Protein AF-A0A6A7LG54-F1 (afdb_monomer)

Foldseek 3Di:
DWWDQVVLLVPPHRDIQDDPDPQSSLVSSLVCCCPPVVDDNVVQDDPNRGDPNSPPDTDDPD

Structure (mmCIF, N/CA/C/O backbone):
data_AF-A0A6A7LG54-F1
#
_entry.id   AF-A0A6A7LG54-F1
#
loop_
_atom_site.group_PDB
_atom_site.id
_atom_site.type_symbol
_atom_site.label_atom_id
_atom_site.label_alt_id
_atom_site.label_comp_id
_atom_site.label_asym_id
_atom_site.label_entity_id
_atom_site.label_seq_id
_atom_site.pdbx_PDB_ins_code
_atom_site.Cartn_x
_atom_site.Cartn_y
_atom_site.Cartn_z
_atom_site.occupancy
_atom_site.B_iso_or_equiv
_atom_site.auth_seq_id
_atom_site.auth_comp_id
_atom_site.auth_asym_id
_atom_site.auth_atom_id
_atom_site.pdbx_PDB_model_num
ATOM 1 N N . MET A 1 1 ? -9.792 2.498 8.910 1.00 85.44 1 MET A N 1
ATOM 2 C CA . MET A 1 1 ? -8.671 1.597 8.557 1.00 85.44 1 MET A CA 1
ATOM 3 C C . MET A 1 1 ? -8.715 1.448 7.049 1.00 85.44 1 MET A C 1
ATOM 5 O O . MET A 1 1 ? -9.811 1.304 6.530 1.00 85.44 1 MET A O 1
ATOM 9 N N . TYR A 1 2 ? -7.584 1.539 6.357 1.00 88.38 2 TYR A N 1
ATOM 10 C CA . TYR A 1 2 ? -7.511 1.390 4.903 1.00 88.38 2 TYR A CA 1
ATOM 11 C C . TYR A 1 2 ? -6.889 0.043 4.563 1.00 88.38 2 TYR A C 1
ATOM 13 O O . TYR A 1 2 ? -5.846 -0.307 5.124 1.00 88.38 2 TYR A O 1
ATOM 21 N N . VAL A 1 3 ? -7.519 -0.701 3.656 1.00 90.75 3 VAL A N 1
ATOM 22 C CA . VAL A 1 3 ? -7.069 -2.025 3.219 1.00 90.75 3 VAL A CA 1
ATOM 23 C C . VAL A 1 3 ? -7.300 -2.176 1.720 1.00 90.75 3 VAL A C 1
ATOM 25 O O . VAL A 1 3 ? -8.323 -1.739 1.200 1.00 90.75 3 VAL A O 1
ATOM 28 N N . LEU A 1 4 ? -6.343 -2.798 1.032 1.00 87.88 4 LEU A N 1
ATOM 29 C CA . LEU A 1 4 ? -6.454 -3.138 -0.383 1.00 87.88 4 LEU A CA 1
ATOM 30 C C . LEU A 1 4 ? -5.574 -4.339 -0.715 1.00 87.88 4 LEU A C 1
ATOM 32 O O . LEU A 1 4 ? -4.408 -4.382 -0.316 1.00 87.88 4 LEU A O 1
ATOM 36 N N . VAL A 1 5 ? -6.088 -5.301 -1.476 1.00 90.44 5 VAL A N 1
ATOM 37 C CA . VAL A 1 5 ? -5.249 -6.365 -2.031 1.00 90.44 5 VAL A CA 1
ATOM 38 C C . VAL A 1 5 ? -4.605 -5.855 -3.320 1.00 90.44 5 VAL A C 1
ATOM 40 O O . VAL A 1 5 ? -5.280 -5.338 -4.204 1.00 9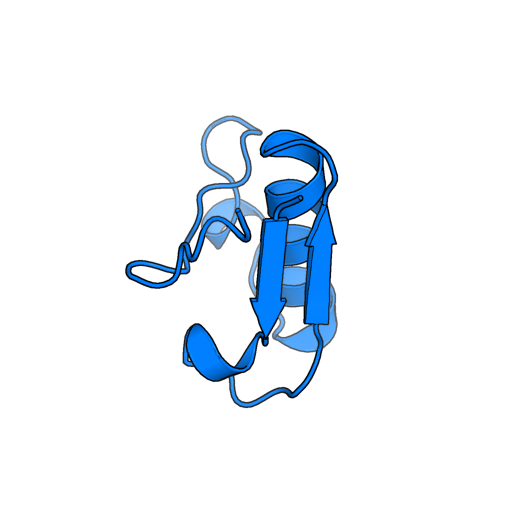0.44 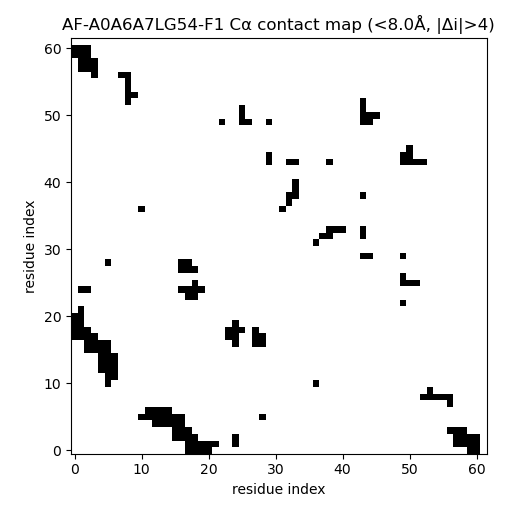5 VAL A O 1
ATOM 43 N N . CYS A 1 6 ? -3.291 -6.015 -3.465 1.00 89.38 6 CYS A N 1
ATOM 44 C CA . CYS A 1 6 ? -2.505 -5.499 -4.591 1.00 89.38 6 CYS A CA 1
ATOM 45 C C . CYS A 1 6 ? -3.092 -5.903 -5.966 1.00 89.38 6 CYS A C 1
ATOM 47 O O . CYS A 1 6 ? -3.190 -5.073 -6.871 1.00 89.38 6 CYS A O 1
ATOM 49 N N . ARG A 1 7 ? -3.627 -7.128 -6.089 1.00 89.88 7 ARG A N 1
ATOM 50 C CA . ARG A 1 7 ? -4.368 -7.617 -7.272 1.00 89.88 7 ARG A CA 1
ATOM 51 C C . ARG A 1 7 ? -5.552 -6.770 -7.698 1.00 89.88 7 ARG A C 1
ATOM 53 O O . ARG A 1 7 ? -5.835 -6.696 -8.890 1.00 89.88 7 ARG A O 1
ATOM 60 N N . GLU A 1 8 ? -6.227 -6.121 -6.759 1.00 86.19 8 GLU A N 1
ATOM 61 C CA . GLU A 1 8 ? -7.354 -5.226 -7.037 1.00 86.19 8 GLU A CA 1
ATOM 62 C C . GLU A 1 8 ? -6.895 -3.924 -7.702 1.00 86.19 8 GLU A C 1
ATOM 64 O O . GLU A 1 8 ? -7.713 -3.161 -8.205 1.00 86.19 8 GLU A O 1
ATOM 69 N N . SER A 1 9 ? -5.583 -3.692 -7.746 1.00 79.31 9 SER A N 1
ATOM 70 C CA . SER A 1 9 ? -4.943 -2.587 -8.460 1.00 79.31 9 SER A CA 1
ATOM 71 C C . SER A 1 9 ? -4.418 -2.987 -9.841 1.00 79.31 9 SER A C 1
ATOM 73 O O . SER A 1 9 ? -3.738 -2.203 -10.497 1.00 79.31 9 SER A O 1
ATOM 75 N N . GLY A 1 10 ? -4.677 -4.225 -10.274 1.00 82.31 10 GLY A N 1
ATOM 76 C CA . GLY A 1 10 ? -4.202 -4.768 -11.550 1.00 82.31 10 GLY A CA 1
ATOM 77 C C . GLY A 1 10 ? -2.802 -5.388 -11.503 1.00 82.31 10 GLY A C 1
ATOM 78 O O . GLY A 1 10 ? -2.345 -5.933 -12.507 1.00 82.31 10 GLY A O 1
ATOM 79 N N . LEU A 1 11 ? -2.127 -5.366 -10.351 1.00 80.69 11 LEU A N 1
ATOM 80 C CA . LEU A 1 11 ? -0.836 -6.022 -10.145 1.00 80.69 11 LEU A CA 1
ATOM 81 C C . LEU A 1 11 ? -1.080 -7.438 -9.626 1.00 80.69 11 LEU A C 1
ATOM 83 O O . LEU A 1 11 ? -1.576 -7.583 -8.523 1.00 80.69 11 LEU A O 1
ATOM 87 N N . GLY A 1 12 ? -0.766 -8.486 -10.394 1.00 84.50 12 GLY A N 1
ATOM 88 C CA . GLY A 1 12 ? -1.079 -9.892 -10.064 1.00 84.50 12 GLY A CA 1
ATOM 89 C C . GLY A 1 12 ? -0.373 -10.458 -8.817 1.00 84.50 12 GLY A C 1
ATOM 90 O O . GLY A 1 12 ? 0.428 -11.380 -8.931 1.00 84.50 12 GLY A O 1
ATOM 91 N N . CYS A 1 13 ? -0.656 -9.905 -7.637 1.00 90.81 13 CYS A N 1
ATOM 92 C CA . CYS A 1 13 ? -0.076 -10.233 -6.342 1.00 90.81 13 CYS A CA 1
ATOM 93 C C . CYS A 1 13 ? -1.145 -10.164 -5.239 1.00 90.81 13 CYS A C 1
ATOM 95 O O . CYS A 1 13 ? -1.943 -9.231 -5.183 1.00 90.81 13 CYS A O 1
ATOM 97 N N . ASP A 1 14 ? -1.133 -11.128 -4.319 1.00 93.69 14 ASP A N 1
ATOM 98 C CA . ASP A 1 14 ? -2.081 -11.199 -3.197 1.00 93.69 14 ASP A CA 1
ATOM 99 C C . ASP A 1 14 ? -1.602 -10.448 -1.936 1.00 93.69 14 ASP A C 1
ATOM 101 O O . ASP A 1 14 ? -2.116 -10.666 -0.839 1.00 93.69 14 ASP A O 1
ATOM 105 N N . PHE A 1 15 ? -0.605 -9.564 -2.053 1.00 92.44 15 PHE A N 1
ATOM 106 C CA . PHE A 1 15 ? -0.175 -8.739 -0.925 1.00 92.44 15 PHE A CA 1
ATOM 107 C C . PHE A 1 15 ? -1.299 -7.804 -0.480 1.00 92.44 15 PHE A C 1
ATOM 109 O O . PHE A 1 15 ? -1.923 -7.139 -1.303 1.00 92.44 15 PHE A O 1
ATOM 116 N N . VAL A 1 16 ? -1.533 -7.734 0.829 1.00 92.62 16 VAL A N 1
ATOM 117 C CA . VAL A 1 16 ? -2.564 -6.873 1.411 1.00 92.62 16 VAL A CA 1
ATOM 118 C C . VAL A 1 16 ? -1.906 -5.617 1.961 1.00 92.62 16 VAL A C 1
ATOM 120 O O . VAL A 1 16 ? -1.226 -5.659 2.987 1.00 92.62 16 VAL A O 1
ATOM 123 N N . ILE A 1 17 ? -2.139 -4.500 1.287 1.00 90.62 17 ILE A N 1
ATOM 124 C CA . ILE A 1 17 ? -1.741 -3.168 1.725 1.00 90.62 17 ILE A CA 1
ATOM 125 C C . ILE A 1 17 ? -2.691 -2.761 2.847 1.00 90.62 17 ILE A C 1
ATOM 127 O O . ILE A 1 17 ? -3.909 -2.889 2.712 1.00 90.62 17 ILE A O 1
ATOM 131 N N . LYS A 1 18 ? -2.145 -2.291 3.967 1.00 91.25 18 LYS A N 1
ATOM 132 C CA . LYS A 1 18 ? -2.925 -1.828 5.118 1.00 91.25 18 LYS A CA 1
ATOM 133 C C . LYS A 1 18 ? -2.367 -0.509 5.622 1.00 91.25 18 LYS A C 1
ATOM 135 O O . LYS A 1 18 ? -1.163 -0.299 5.542 1.00 91.25 18 LYS A O 1
ATOM 140 N N . GLY A 1 19 ? -3.219 0.343 6.176 1.00 90.81 19 GLY A N 1
ATOM 141 C CA . GLY A 1 19 ? -2.780 1.548 6.868 1.00 90.81 19 GLY A CA 1
ATOM 142 C C . GLY A 1 19 ?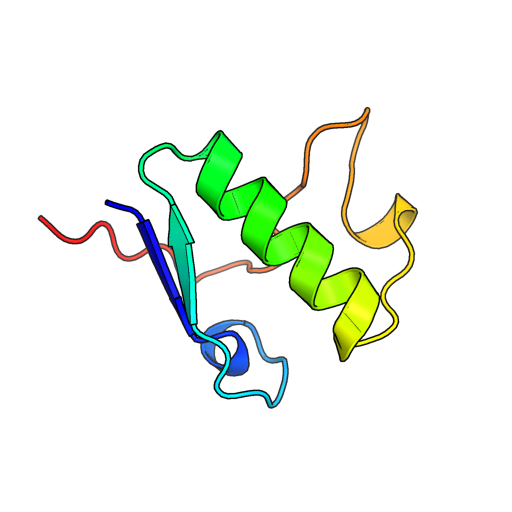 -3.858 2.134 7.772 1.00 90.81 19 GLY A C 1
ATOM 143 O O . GLY A 1 19 ? -5.048 2.112 7.448 1.00 90.81 19 GLY A O 1
ATOM 144 N N . LYS A 1 20 ? -3.466 2.668 8.927 1.00 90.44 20 LYS A N 1
ATOM 145 C CA . LYS A 1 20 ? -4.391 3.366 9.834 1.00 90.44 20 LYS A CA 1
ATOM 146 C C . LYS A 1 20 ? -4.779 4.736 9.296 1.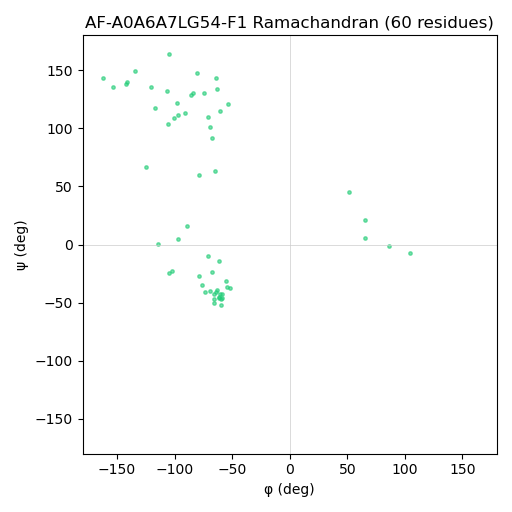00 90.44 20 LYS A C 1
ATOM 148 O O . LYS A 1 20 ? -5.947 5.114 9.382 1.00 90.44 20 LYS A O 1
ATOM 153 N N . THR A 1 21 ? -3.807 5.452 8.743 1.00 90.44 21 THR A N 1
ATOM 154 C CA . THR A 1 21 ? -4.000 6.716 8.035 1.00 90.44 21 THR A CA 1
ATOM 155 C C . THR A 1 21 ? -3.868 6.491 6.536 1.00 90.44 21 THR A C 1
ATOM 157 O O . THR A 1 21 ? -3.352 5.468 6.079 1.00 90.44 21 THR A O 1
ATOM 160 N N . ARG A 1 22 ? -4.340 7.466 5.760 1.00 86.81 22 ARG A N 1
ATOM 161 C CA . ARG A 1 22 ? -4.183 7.442 4.308 1.00 86.81 22 ARG A CA 1
ATOM 162 C C . ARG A 1 22 ? -2.708 7.495 3.910 1.00 86.81 22 ARG A C 1
ATOM 164 O O . ARG A 1 22 ? -2.322 6.798 2.985 1.00 86.81 22 ARG A O 1
ATOM 171 N N . GLU A 1 23 ? -1.904 8.290 4.610 1.00 88.44 23 GLU A N 1
ATOM 172 C CA . GLU A 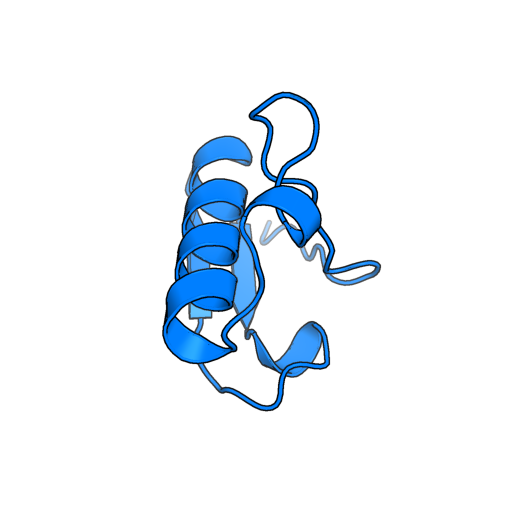1 23 ? -0.460 8.390 4.372 1.00 88.44 23 GLU A CA 1
ATOM 173 C C . GLU A 1 23 ? 0.229 7.036 4.565 1.00 88.44 23 GLU A C 1
ATOM 175 O O . GLU A 1 23 ? 0.843 6.543 3.626 1.00 88.44 23 GLU A O 1
ATOM 180 N N . GLU A 1 24 ? 0.007 6.373 5.707 1.00 90.44 24 GLU A N 1
ATOM 181 C CA . GLU A 1 24 ? 0.583 5.051 6.002 1.00 90.44 24 GLU A CA 1
ATOM 182 C C . GLU A 1 24 ? 0.165 4.007 4.956 1.00 90.44 24 GLU A C 1
ATOM 184 O O . GLU A 1 24 ? 0.977 3.216 4.481 1.00 90.44 24 GLU A O 1
ATOM 189 N N . PHE A 1 25 ? -1.108 4.022 4.551 1.00 89.94 25 PHE A N 1
ATOM 190 C CA . PHE A 1 25 ? -1.616 3.130 3.511 1.00 89.94 25 PHE A CA 1
ATOM 191 C C . PHE A 1 25 ? -0.915 3.350 2.164 1.00 89.94 25 PHE A C 1
ATOM 193 O O . PHE A 1 25 ? -0.516 2.386 1.508 1.00 89.94 25 PHE A O 1
ATOM 200 N N . LEU A 1 26 ? -0.757 4.611 1.753 1.00 89.12 26 LEU A N 1
ATOM 201 C CA . LEU A 1 26 ? -0.120 4.958 0.486 1.00 89.12 26 LEU A CA 1
ATOM 202 C C . LEU A 1 26 ? 1.380 4.649 0.503 1.00 89.12 26 LEU A C 1
ATOM 204 O O . LEU A 1 26 ? 1.887 4.123 -0.484 1.00 89.12 26 LEU A O 1
ATOM 208 N N . GLU A 1 27 ? 2.080 4.913 1.608 1.00 91.12 27 GLU A N 1
ATOM 209 C CA . GLU A 1 27 ? 3.493 4.551 1.772 1.00 91.12 27 GLU A CA 1
ATOM 210 C C . GLU A 1 27 ? 3.700 3.035 1.688 1.00 91.12 27 GLU A C 1
ATOM 212 O O . GLU A 1 27 ? 4.554 2.570 0.934 1.00 91.12 27 GLU A O 1
ATOM 217 N N . ASN A 1 28 ? 2.859 2.252 2.369 1.00 92.38 28 ASN A N 1
ATOM 218 C CA . ASN A 1 28 ? 2.932 0.791 2.332 1.00 92.38 28 ASN A CA 1
ATOM 219 C C . ASN A 1 28 ? 2.660 0.232 0.926 1.00 92.38 28 ASN A C 1
ATOM 221 O O . ASN A 1 28 ? 3.328 -0.705 0.482 1.00 92.38 28 ASN A O 1
ATOM 225 N N . GLY A 1 29 ? 1.687 0.802 0.209 1.00 90.69 29 GLY A N 1
ATOM 226 C CA . GLY A 1 29 ? 1.400 0.428 -1.176 1.00 90.69 29 GLY A CA 1
ATOM 227 C C . GLY A 1 29 ? 2.548 0.780 -2.121 1.00 90.69 29 GLY A C 1
ATOM 228 O O . GLY A 1 29 ? 2.929 -0.036 -2.963 1.00 90.69 29 GLY A O 1
ATOM 229 N N . ALA A 1 30 ? 3.136 1.964 -1.947 1.00 90.81 30 ALA A N 1
ATOM 230 C CA . ALA A 1 30 ? 4.238 2.445 -2.762 1.00 90.81 30 ALA A CA 1
ATOM 231 C C . ALA A 1 30 ? 5.513 1.613 -2.576 1.00 90.81 30 ALA A C 1
ATOM 233 O O . ALA A 1 30 ? 6.124 1.185 -3.559 1.00 90.81 30 ALA A O 1
ATOM 234 N N . GLU A 1 31 ? 5.886 1.320 -1.328 1.00 92.06 31 GLU A N 1
ATOM 235 C CA . GLU A 1 31 ? 7.034 0.469 -1.017 1.00 92.06 31 GLU A CA 1
ATOM 236 C C . GLU A 1 31 ? 6.865 -0.926 -1.632 1.00 92.06 31 GLU A C 1
ATOM 238 O O . GLU A 1 31 ? 7.776 -1.444 -2.288 1.00 92.06 31 GLU A O 1
ATOM 243 N N . HIS A 1 32 ? 5.677 -1.516 -1.483 1.00 93.06 32 HIS A N 1
ATOM 244 C CA . HIS A 1 32 ? 5.368 -2.814 -2.065 1.00 93.06 32 HIS A CA 1
ATOM 245 C C . HIS A 1 32 ? 5.504 -2.804 -3.594 1.00 93.06 32 HIS A C 1
ATOM 247 O O . HIS A 1 32 ? 6.146 -3.690 -4.164 1.00 93.06 32 HIS A O 1
ATOM 253 N N . ALA A 1 33 ? 4.941 -1.796 -4.261 1.00 89.88 33 ALA A N 1
ATOM 254 C CA . ALA A 1 33 ? 4.997 -1.655 -5.711 1.00 89.88 33 ALA A CA 1
ATOM 255 C C . ALA A 1 33 ? 6.443 -1.544 -6.233 1.00 89.88 33 ALA A C 1
ATOM 257 O O . ALA A 1 33 ? 6.811 -2.214 -7.201 1.00 89.88 33 ALA A O 1
ATOM 258 N N . ILE A 1 34 ? 7.296 -0.775 -5.552 1.00 91.19 34 ILE A N 1
ATOM 259 C CA . ILE A 1 34 ? 8.717 -0.640 -5.905 1.00 91.19 34 ILE A CA 1
ATOM 260 C C . ILE A 1 34 ? 9.451 -1.972 -5.706 1.00 91.19 34 ILE A C 1
ATOM 262 O O . ILE A 1 34 ? 10.122 -2.461 -6.615 1.00 91.19 34 ILE A O 1
ATOM 266 N N . GLN A 1 35 ? 9.303 -2.604 -4.539 1.00 93.00 35 GLN A N 1
ATOM 267 C CA . GLN A 1 35 ? 10.086 -3.791 -4.186 1.00 93.00 35 GLN A CA 1
ATOM 268 C C . GLN A 1 35 ? 9.628 -5.076 -4.886 1.00 93.00 35 GLN A C 1
ATOM 270 O O . GLN A 1 35 ? 10.450 -5.954 -5.154 1.00 93.00 35 GLN A O 1
ATOM 275 N N . LYS A 1 36 ? 8.321 -5.242 -5.123 1.00 93.88 36 LYS A N 1
ATOM 276 C CA . LYS A 1 36 ? 7.737 -6.494 -5.641 1.00 93.88 36 LYS A CA 1
ATOM 277 C C . LYS A 1 36 ? 7.347 -6.425 -7.107 1.00 93.88 36 LYS A C 1
ATOM 279 O O . LYS A 1 36 ? 7.328 -7.466 -7.758 1.00 93.88 36 LYS A O 1
ATOM 284 N N . HIS A 1 37 ? 7.093 -5.228 -7.627 1.00 89.62 37 HIS A N 1
ATOM 285 C CA . HIS A 1 37 ? 6.712 -5.026 -9.023 1.00 89.62 37 HIS A CA 1
ATOM 286 C C . HIS A 1 37 ? 7.750 -4.237 -9.827 1.00 89.62 37 HIS A C 1
ATOM 288 O O . HIS A 1 37 ? 7.561 -4.044 -11.025 1.00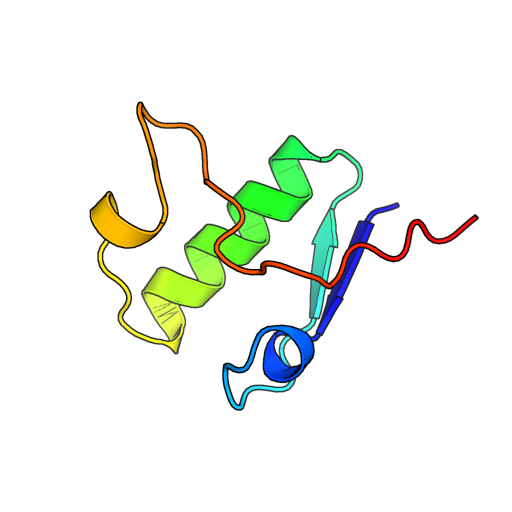 89.62 37 HIS A O 1
ATOM 294 N N . GLY A 1 38 ? 8.863 -3.828 -9.204 1.00 89.44 38 GLY A N 1
ATOM 295 C CA . GLY A 1 38 ? 9.958 -3.140 -9.888 1.00 89.44 38 GLY A CA 1
ATOM 296 C C . GLY A 1 38 ? 9.562 -1.770 -10.435 1.00 89.44 38 GLY A C 1
ATOM 297 O O . GLY A 1 38 ? 10.210 -1.276 -11.357 1.00 89.44 38 GLY A O 1
ATOM 298 N N . MET A 1 39 ? 8.492 -1.170 -9.901 1.00 88.75 39 MET A N 1
ATOM 299 C CA . MET A 1 39 ? 8.099 0.188 -10.261 1.00 88.75 39 MET A CA 1
ATOM 300 C C . MET A 1 39 ? 9.187 1.168 -9.829 1.00 88.75 39 MET A C 1
ATOM 302 O O . MET A 1 39 ? 9.811 1.000 -8.778 1.00 88.75 39 MET A O 1
ATOM 306 N N . ARG A 1 40 ? 9.432 2.203 -10.633 1.00 87.88 40 ARG A N 1
ATOM 307 C CA . ARG A 1 40 ? 10.416 3.225 -10.275 1.00 87.88 40 ARG A CA 1
ATOM 308 C C . ARG A 1 40 ? 9.761 4.195 -9.302 1.00 87.88 40 ARG A C 1
ATOM 310 O O . ARG A 1 40 ? 8.574 4.488 -9.409 1.00 87.88 40 ARG A O 1
ATOM 317 N N . THR A 1 41 ? 10.539 4.745 -8.376 1.00 87.50 41 THR A N 1
ATOM 318 C CA . THR A 1 41 ? 10.033 5.708 -7.386 1.00 87.50 41 THR A CA 1
ATOM 319 C C . THR A 1 41 ? 9.319 6.894 -8.040 1.00 87.50 41 THR A C 1
ATOM 321 O O . THR A 1 41 ? 8.308 7.349 -7.524 1.00 87.50 41 THR A O 1
ATOM 324 N N . GLU A 1 42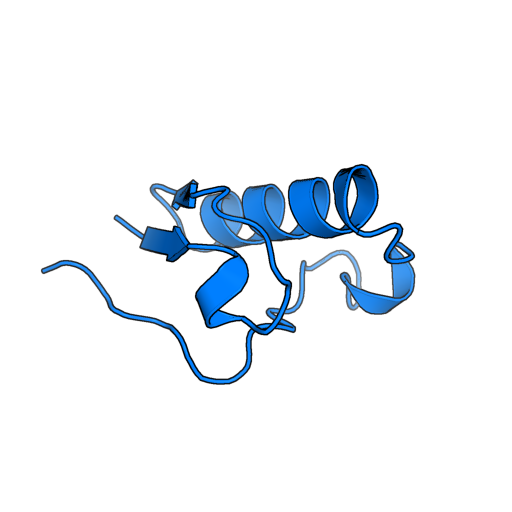 ? 9.801 7.362 -9.193 1.00 85.31 42 GLU A N 1
ATOM 325 C CA . GLU A 1 42 ? 9.188 8.468 -9.946 1.00 85.31 42 GLU A CA 1
ATOM 326 C C . GLU A 1 42 ? 7.817 8.136 -10.552 1.00 85.31 42 GLU A C 1
ATOM 328 O O . GLU A 1 42 ? 7.027 9.045 -10.781 1.00 85.31 42 GLU A O 1
ATOM 333 N N . ASP A 1 43 ? 7.520 6.854 -10.783 1.00 80.69 43 ASP A N 1
ATOM 334 C CA . ASP A 1 43 ? 6.208 6.419 -11.267 1.00 80.69 43 ASP A CA 1
ATOM 335 C C . ASP A 1 43 ? 5.187 6.380 -10.117 1.00 80.69 43 ASP A C 1
ATOM 337 O O . ASP A 1 43 ? 3.991 6.543 -10.336 1.00 80.69 43 ASP A O 1
ATOM 341 N N . VAL A 1 44 ? 5.660 6.178 -8.880 1.00 82.12 44 VAL A N 1
ATOM 342 C CA . VAL A 1 44 ? 4.832 5.931 -7.687 1.00 82.12 44 VAL A CA 1
ATOM 343 C C . VAL A 1 44 ? 4.687 7.174 -6.797 1.00 82.12 44 VAL A C 1
ATOM 345 O O . VAL A 1 44 ? 3.717 7.290 -6.049 1.00 82.12 44 VAL A O 1
ATOM 348 N N . TYR A 1 45 ? 5.614 8.131 -6.875 1.00 82.00 45 TYR A N 1
ATOM 349 C CA . TYR A 1 45 ? 5.615 9.355 -6.072 1.00 82.00 45 TYR A CA 1
ATOM 350 C C . TYR A 1 45 ? 5.561 10.612 -6.945 1.00 82.00 45 TYR A C 1
ATOM 352 O O . TYR A 1 45 ? 6.340 10.775 -7.879 1.00 82.00 45 TYR A O 1
ATOM 360 N N . LEU A 1 46 ? 4.717 11.569 -6.557 1.00 76.88 46 LEU A N 1
ATOM 361 C CA . LEU A 1 46 ? 4.652 12.914 -7.122 1.00 76.88 46 LEU A CA 1
ATOM 362 C C . LEU A 1 46 ? 5.002 13.913 -6.020 1.00 76.88 46 LEU A C 1
ATOM 364 O O . LEU A 1 46 ? 4.286 14.014 -5.028 1.00 76.88 46 LEU A O 1
ATOM 368 N N . ASN A 1 47 ? 6.096 14.663 -6.185 1.00 74.31 47 ASN A N 1
ATOM 369 C CA . ASN A 1 47 ? 6.589 15.614 -5.174 1.00 74.31 47 ASN A CA 1
ATOM 370 C C . ASN A 1 47 ? 6.731 14.985 -3.772 1.00 74.31 47 ASN A C 1
ATOM 372 O O . ASN A 1 47 ? 6.291 15.561 -2.780 1.00 74.31 47 ASN A O 1
ATOM 376 N N . SER A 1 48 ? 7.315 13.783 -3.705 1.00 71.25 48 SER A N 1
ATOM 377 C CA . SER A 1 48 ? 7.490 12.992 -2.472 1.00 71.25 48 SER A CA 1
ATOM 378 C C . SER A 1 48 ? 6.199 12.497 -1.814 1.00 71.25 48 SER A C 1
ATOM 380 O O . SER A 1 48 ? 6.259 11.879 -0.756 1.00 71.25 48 SER A O 1
ATOM 382 N N . ILE A 1 49 ? 5.042 12.707 -2.441 1.00 68.56 49 ILE A N 1
ATOM 383 C CA . ILE A 1 49 ? 3.765 12.162 -1.987 1.00 68.56 49 ILE A CA 1
ATOM 384 C C . ILE A 1 49 ? 3.493 10.891 -2.797 1.00 68.56 49 ILE A C 1
ATOM 386 O O . ILE A 1 49 ? 3.452 10.978 -4.029 1.00 68.56 49 ILE A O 1
ATOM 390 N N . PRO A 1 50 ? 3.312 9.721 -2.157 1.00 72.62 50 PRO A N 1
ATOM 391 C CA . PRO A 1 50 ? 2.923 8.512 -2.869 1.00 72.62 50 PRO A CA 1
ATOM 392 C C . PRO A 1 50 ? 1.567 8.758 -3.536 1.00 72.62 50 PRO A C 1
ATOM 394 O O . PRO A 1 50 ? 0.556 9.009 -2.872 1.00 72.62 50 PRO A O 1
ATOM 397 N N . VAL A 1 51 ? 1.551 8.756 -4.867 1.00 64.88 51 VAL A N 1
ATOM 398 C CA . VAL A 1 51 ? 0.326 8.914 -5.648 1.00 64.88 51 VAL A CA 1
ATOM 399 C C . VAL A 1 51 ? -0.293 7.543 -5.785 1.00 64.88 51 VAL A C 1
ATOM 401 O O . VAL A 1 51 ? 0.358 6.580 -6.181 1.00 64.88 51 VAL A O 1
ATOM 404 N N . ASN A 1 52 ? -1.577 7.450 -5.456 1.00 61.66 52 ASN A N 1
ATOM 405 C CA . ASN A 1 52 ? -2.304 6.210 -5.625 1.00 61.66 52 ASN A CA 1
ATOM 406 C C . ASN A 1 52 ? -2.447 5.907 -7.127 1.00 61.66 52 ASN A C 1
ATOM 408 O O . ASN A 1 52 ? -3.404 6.346 -7.760 1.00 61.66 52 ASN A O 1
ATOM 412 N N . LEU A 1 53 ? -1.505 5.152 -7.698 1.00 58.00 53 LEU A N 1
ATOM 413 C CA . LEU A 1 53 ? -1.618 4.561 -9.040 1.00 58.00 53 LEU A CA 1
ATOM 414 C C . LEU A 1 53 ? -2.797 3.582 -9.135 1.00 58.00 53 LEU A C 1
ATOM 416 O O . LEU A 1 53 ? -3.229 3.216 -10.225 1.00 58.00 53 LEU A O 1
ATOM 420 N N . LEU A 1 54 ? -3.332 3.185 -7.981 1.00 57.03 54 LEU A N 1
ATOM 421 C CA . LEU A 1 54 ? -4.463 2.289 -7.798 1.00 57.03 54 LEU A CA 1
ATOM 422 C C . LEU A 1 54 ? -5.757 3.089 -8.039 1.00 57.03 54 LEU A C 1
ATOM 424 O O . LEU A 1 54 ? -6.587 3.293 -7.150 1.00 57.03 54 LEU A O 1
ATOM 428 N N . CYS A 1 55 ? -5.894 3.639 -9.249 1.00 47.88 55 CYS A N 1
ATOM 429 C CA . CYS A 1 55 ? -7.148 4.215 -9.711 1.00 47.88 55 CYS A CA 1
ATOM 430 C C . CYS A 1 55 ? -8.235 3.146 -9.528 1.00 47.88 55 CYS A C 1
ATOM 432 O O . CYS A 1 55 ? -8.124 2.071 -10.105 1.00 47.88 55 CYS A O 1
ATOM 434 N N . HIS A 1 56 ? -9.263 3.464 -8.734 1.00 49.50 56 HIS A N 1
ATOM 435 C CA . HIS A 1 56 ? -10.550 2.759 -8.574 1.00 49.50 56 HIS A CA 1
ATOM 436 C C . HIS A 1 56 ? -10.816 1.906 -7.321 1.00 49.50 56 HIS A C 1
ATOM 438 O O . HIS A 1 56 ? -11.977 1.556 -7.128 1.00 49.50 56 HIS A O 1
ATOM 444 N N . SER A 1 57 ? -9.865 1.661 -6.417 1.00 52.19 57 SER A N 1
ATOM 445 C CA . SER A 1 57 ? -10.104 0.709 -5.312 1.00 52.19 57 SER A CA 1
ATOM 446 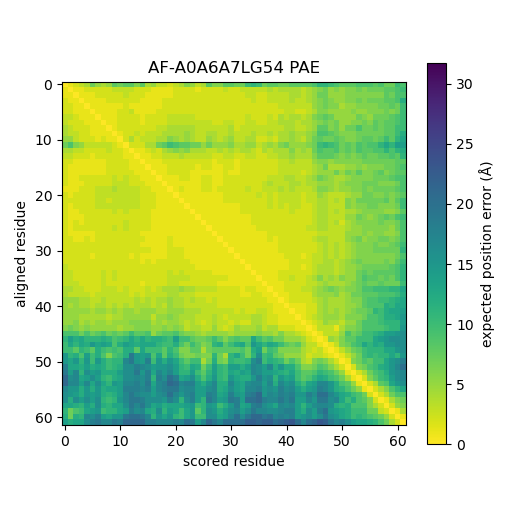C C . SER A 1 57 ? -9.850 1.322 -3.932 1.00 52.19 57 SER A C 1
ATOM 448 O O . SER A 1 57 ? -8.915 0.948 -3.234 1.00 52.19 57 SER A O 1
ATOM 450 N N . PHE A 1 58 ? -10.670 2.292 -3.523 1.00 56.31 58 PHE A N 1
ATOM 451 C CA . PHE A 1 58 ? -10.790 2.642 -2.105 1.00 56.31 58 PHE A CA 1
ATOM 452 C C . PHE A 1 58 ? -12.124 2.108 -1.595 1.00 56.31 58 PHE A C 1
ATOM 454 O O . PHE A 1 58 ? -13.167 2.691 -1.875 1.00 56.31 58 PHE A O 1
ATOM 461 N N . ASN A 1 59 ? -12.085 1.006 -0.850 1.00 56.25 59 ASN A N 1
ATOM 462 C CA . ASN A 1 59 ? -13.173 0.659 0.051 1.00 56.25 59 ASN A CA 1
ATOM 463 C C . ASN A 1 59 ? -12.764 1.159 1.436 1.00 56.25 59 ASN A C 1
ATOM 465 O O . ASN A 1 59 ? -11.796 0.674 2.022 1.00 56.25 59 ASN A O 1
ATOM 469 N N . GLU A 1 60 ? -13.454 2.180 1.934 1.00 55.00 60 GLU A N 1
ATOM 470 C CA . GLU A 1 60 ? -13.364 2.547 3.342 1.00 55.00 60 GLU A CA 1
ATOM 471 C C . GLU A 1 60 ? -14.076 1.443 4.129 1.00 55.00 60 GLU A C 1
ATOM 473 O O . GLU A 1 60 ? -15.292 1.291 4.021 1.00 55.00 60 GLU A O 1
ATOM 478 N N . GLU A 1 61 ? -13.327 0.625 4.871 1.00 54.00 61 GLU A N 1
ATOM 479 C CA . GLU A 1 61 ? -13.943 -0.310 5.813 1.00 54.00 61 GLU A CA 1
ATOM 480 C C . GLU A 1 61 ? -14.553 0.518 6.960 1.00 54.00 61 GLU A C 1
ATOM 482 O O . GLU A 1 61 ? -13.820 1.025 7.820 1.00 54.00 61 GLU A O 1
ATOM 487 N N . THR A 1 62 ? -15.877 0.718 6.906 1.00 49.31 62 THR A N 1
ATOM 488 C CA . THR A 1 62 ? -16.715 1.271 7.989 1.00 49.31 62 THR A CA 1
ATOM 489 C C . THR A 1 62 ? -16.849 0.300 9.146 1.00 49.31 62 THR A C 1
ATOM 491 O O . THR A 1 62 ? -17.149 -0.882 8.862 1.00 49.31 62 THR A O 1
#

pLDDT: mean 80.97, std 13.9, range [47.88, 93.88]

Solvent-accessible surface area (backbone atoms only — not c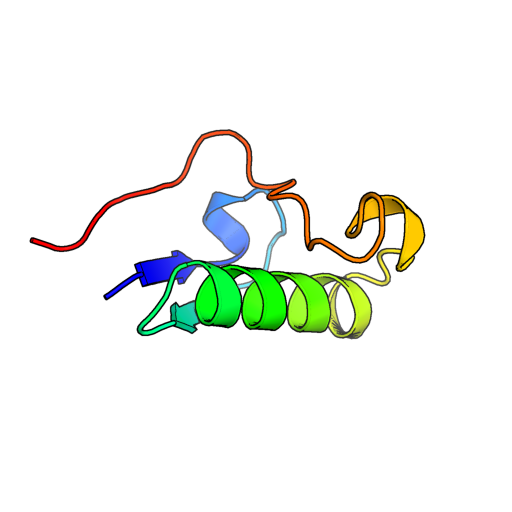omparable to full-atom values): 3674 Å² total; per-residue (Å²): 86,41,57,41,47,40,40,76,54,74,43,97,40,87,54,71,33,51,17,79,46,72,65,53,23,35,49,46,43,40,52,47,40,35,76,77,66,68,46,54,68,76,81,35,32,57,95,88,40,54,49,76,81,50,76,88,61,82,58,76,64,126

Mean predicted aligned error: 5.81 Å

Radius of gyration: 10.74 Å; Cα contacts (8 Å, |Δi|>4): 92; chains: 1; bounding box: 27×27×21 Å

Secondary structure (DSSP, 8-state):
-EEEEGGGGT-S---EEEESSHHHHHHHHHHHHHHHH---HHHHEETTEE----TT---B--

Sequence (62 aa):
MYVLVCRESGLGCDFVIKGKTREEFLENGAEHAIQKHGMRTEDVYLNSIPVNLLCHSFNEET